Protein AF-A0A519QU96-F1 (afdb_monomer_lite)

Secondary structure (DSSP, 8-state):
-PPPTT--EEEEEEETTEEEEEESSTTSPPEEEEEEE-TTS-EEEEEEEES-TT--TTS-GGG--B-PPPP-------

Structure (mmCIF, N/CA/C/O backbone):
data_AF-A0A519QU96-F1
#
_entry.id   AF-A0A519QU96-F1
#
loop_
_atom_site.group_PDB
_atom_site.id
_atom_site.type_symbol
_atom_site.label_atom_id
_atom_site.label_alt_id
_atom_site.label_comp_id
_atom_site.label_asym_id
_atom_site.label_entity_id
_atom_site.label_seq_id
_atom_site.pdbx_PDB_ins_code
_atom_site.Cartn_x
_atom_site.Cartn_y
_atom_site.Cartn_z
_atom_site.occupancy
_atom_site.B_iso_or_equiv
_atom_site.auth_seq_id
_atom_site.auth_comp_id
_atom_site.auth_asym_id
_atom_site.auth_atom_id
_atom_site.pdbx_PDB_model_num
ATOM 1 N N . PHE A 1 1 ? -9.020 15.739 -7.785 1.00 54.25 1 PHE A N 1
ATOM 2 C CA . PHE A 1 1 ? -7.822 14.888 -7.891 1.00 54.25 1 PHE A CA 1
ATOM 3 C C . PHE A 1 1 ? -7.802 14.319 -9.298 1.00 54.25 1 PHE A C 1
ATOM 5 O O . PHE A 1 1 ? -8.794 13.712 -9.684 1.00 54.25 1 PHE A O 1
ATOM 12 N N . THR A 1 2 ? -6.756 14.584 -10.077 1.00 61.94 2 THR A N 1
ATOM 13 C CA . THR A 1 2 ? -6.601 14.015 -11.424 1.00 61.94 2 THR A CA 1
ATOM 14 C C . THR A 1 2 ? -5.618 12.857 -11.304 1.00 61.94 2 THR A C 1
ATOM 16 O O . THR A 1 2 ? -4.493 13.107 -10.873 1.00 61.94 2 THR A O 1
ATOM 19 N N . PRO A 1 3 ? -6.013 11.610 -11.606 1.00 68.12 3 PRO A N 1
ATOM 20 C CA . PRO A 1 3 ? -5.087 10.485 -11.576 1.00 68.12 3 PRO A CA 1
ATOM 21 C C . PRO A 1 3 ? -3.914 10.743 -12.522 1.00 68.12 3 PRO A C 1
ATOM 23 O O . PRO A 1 3 ? -4.130 11.167 -13.658 1.00 68.12 3 PRO A O 1
ATOM 26 N N . THR A 1 4 ? -2.690 10.475 -12.071 1.00 68.25 4 THR A N 1
ATOM 27 C CA . THR A 1 4 ? -1.522 10.480 -12.954 1.00 68.25 4 THR A CA 1
ATOM 28 C C . THR A 1 4 ? -1.642 9.292 -13.910 1.00 68.25 4 THR A C 1
ATOM 30 O O . THR A 1 4 ? -1.693 8.149 -13.440 1.00 68.25 4 THR A O 1
ATOM 33 N N . PRO A 1 5 ? -1.706 9.514 -15.235 1.00 68.50 5 PRO A N 1
ATOM 34 C CA . PRO A 1 5 ? -1.716 8.422 -16.200 1.00 68.50 5 PRO A CA 1
ATOM 35 C C . PRO A 1 5 ? -0.483 7.531 -15.994 1.00 68.50 5 PRO A C 1
ATOM 37 O O . PRO A 1 5 ? 0.624 8.043 -15.865 1.00 68.50 5 PRO A O 1
ATOM 40 N N . GLY A 1 6 ? -0.672 6.212 -15.927 1.00 68.19 6 GLY A N 1
ATOM 41 C CA . GLY A 1 6 ? 0.421 5.247 -15.737 1.00 68.19 6 GLY A CA 1
ATOM 42 C C . GLY A 1 6 ? 0.713 4.837 -14.288 1.00 68.19 6 GLY A C 1
ATOM 43 O O . GLY A 1 6 ? 1.384 3.835 -14.081 1.00 68.19 6 GLY A O 1
ATOM 44 N N . MET A 1 7 ? 0.141 5.498 -13.273 1.00 77.44 7 MET A N 1
ATOM 45 C CA . MET A 1 7 ? 0.227 5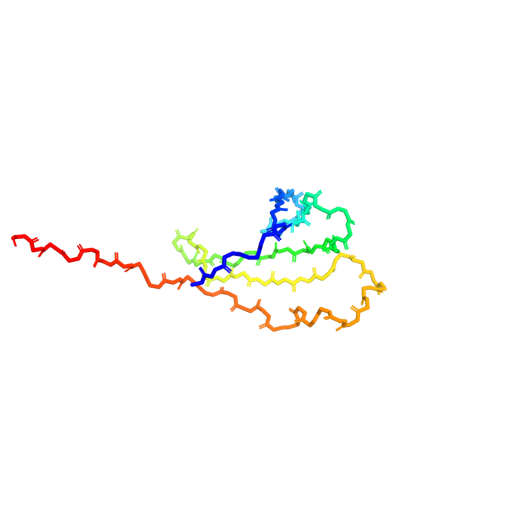.039 -11.871 1.00 77.44 7 MET A CA 1
ATOM 46 C C . MET A 1 7 ? -0.874 4.023 -11.523 1.00 77.44 7 MET A C 1
ATOM 48 O O . MET A 1 7 ? -1.594 4.166 -10.537 1.00 77.44 7 MET A O 1
ATOM 52 N N . SER A 1 8 ? -1.037 3.006 -12.369 1.00 87.00 8 SER A N 1
ATOM 53 C CA . SER A 1 8 ? -1.924 1.861 -12.125 1.00 87.00 8 SER A CA 1
ATOM 54 C C . SER A 1 8 ? -1.098 0.624 -11.802 1.00 87.00 8 SER A C 1
ATOM 56 O O . SER A 1 8 ? 0.054 0.508 -12.215 1.00 87.00 8 SER A O 1
ATOM 58 N N . GLY A 1 9 ? -1.662 -0.272 -11.001 1.00 88.50 9 GLY A N 1
ATOM 59 C CA . GLY A 1 9 ? -0.968 -1.473 -10.577 1.00 88.50 9 GLY A CA 1
ATOM 60 C C . GLY A 1 9 ? -1.824 -2.364 -9.698 1.00 88.50 9 GLY A C 1
ATOM 61 O O . GLY A 1 9 ? -2.862 -1.955 -9.169 1.00 88.50 9 GLY A O 1
ATOM 62 N N . ARG A 1 10 ? -1.365 -3.599 -9.517 1.00 94.00 10 ARG A N 1
ATOM 63 C CA . ARG A 1 10 ? -2.005 -4.578 -8.640 1.00 94.00 10 ARG A CA 1
ATOM 64 C C . ARG A 1 10 ? -1.422 -4.501 -7.233 1.00 94.00 10 ARG A C 1
ATOM 66 O O . ARG A 1 10 ? -0.209 -4.428 -7.055 1.00 94.00 10 ARG A O 1
ATOM 73 N N . LEU A 1 11 ? -2.292 -4.629 -6.232 1.00 95.25 11 LEU A N 1
ATOM 74 C CA . LEU A 1 11 ? -1.883 -4.925 -4.862 1.00 95.25 11 LEU A CA 1
ATOM 75 C C . LEU A 1 11 ? -1.737 -6.435 -4.687 1.00 95.25 11 LEU A C 1
ATOM 77 O O . LEU A 1 11 ? -2.702 -7.185 -4.833 1.00 95.25 11 LEU A O 1
ATOM 81 N N . VAL A 1 12 ? -0.519 -6.878 -4.395 1.00 96.50 12 VAL A N 1
ATOM 82 C CA . VAL A 1 12 ? -0.209 -8.280 -4.101 1.00 96.50 12 VAL A CA 1
ATOM 83 C C . VAL A 1 12 ? -0.037 -8.423 -2.597 1.00 96.50 12 VAL A C 1
ATOM 85 O O . VAL A 1 12 ? 0.726 -7.668 -1.997 1.00 96.50 12 VAL A O 1
ATOM 88 N N . HIS A 1 13 ? -0.763 -9.357 -1.980 1.00 96.56 13 HIS A N 1
ATOM 89 C CA . HIS A 1 13 ? -0.673 -9.581 -0.534 1.00 96.56 13 HIS A CA 1
ATOM 90 C C . HIS A 1 13 ? 0.762 -9.931 -0.127 1.00 96.56 13 HIS A C 1
ATOM 92 O O . HIS A 1 13 ? 1.443 -10.677 -0.833 1.00 96.56 13 HIS A O 1
ATOM 98 N N . TYR A 1 14 ? 1.218 -9.352 0.985 1.00 94.06 14 TYR A N 1
ATOM 99 C CA . TYR A 1 14 ? 2.531 -9.628 1.554 1.00 94.06 14 TYR A CA 1
ATOM 100 C C . TYR A 1 14 ? 2.408 -10.228 2.953 1.00 94.06 14 TYR A C 1
ATOM 102 O O . TYR A 1 14 ? 2.558 -11.435 3.117 1.00 94.06 14 TYR A O 1
ATOM 110 N N . GLN A 1 15 ? 2.146 -9.403 3.968 1.00 94.50 15 GLN A N 1
ATOM 111 C CA . GLN A 1 15 ? 2.028 -9.840 5.361 1.00 94.50 15 GLN A CA 1
ATOM 112 C C . GLN A 1 15 ? 1.093 -8.915 6.128 1.00 94.50 15 GLN A C 1
ATOM 114 O O . GLN A 1 15 ? 1.136 -7.702 5.926 1.00 94.50 15 GLN A O 1
ATOM 119 N N . TYR A 1 16 ? 0.303 -9.480 7.045 1.00 95.00 16 TYR A N 1
ATOM 120 C CA . TYR A 1 16 ? -0.705 -8.735 7.808 1.00 95.00 16 TYR A CA 1
ATOM 121 C C . TYR A 1 16 ? -1.568 -7.882 6.860 1.00 95.00 16 TYR A C 1
ATOM 123 O O . TYR A 1 16 ? -1.944 -8.349 5.781 1.00 95.00 16 TYR A O 1
ATOM 131 N N . ASP A 1 17 ? -1.786 -6.620 7.220 1.00 94.50 17 ASP A N 1
ATOM 132 C CA . ASP A 1 17 ? -2.495 -5.613 6.433 1.00 94.50 17 ASP A CA 1
ATOM 133 C C . ASP A 1 17 ? -1.582 -4.893 5.422 1.00 94.50 17 ASP A C 1
ATOM 135 O O . ASP A 1 17 ? -1.807 -3.733 5.076 1.00 94.50 17 ASP A O 1
ATOM 139 N N . THR A 1 18 ? -0.502 -5.543 4.974 1.00 94.94 18 THR A N 1
ATOM 140 C CA . THR A 1 18 ? 0.474 -4.975 4.034 1.00 94.94 18 THR A CA 1
ATOM 141 C C . THR A 1 18 ? 0.455 -5.683 2.687 1.00 94.94 18 THR A C 1
ATOM 143 O O . THR A 1 18 ? 0.487 -6.914 2.600 1.00 94.94 18 THR A O 1
ATOM 146 N N . PHE A 1 19 ? 0.485 -4.881 1.626 1.00 96.25 19 PHE A N 1
ATOM 147 C CA . PHE A 1 19 ? 0.510 -5.312 0.234 1.00 96.25 19 PHE A CA 1
ATOM 148 C C . PHE A 1 19 ? 1.688 -4.672 -0.495 1.00 96.25 19 PHE A C 1
ATOM 150 O O . PHE A 1 19 ? 2.121 -3.576 -0.148 1.00 96.25 19 PHE A O 1
ATOM 157 N N . VAL A 1 20 ? 2.183 -5.327 -1.538 1.00 94.62 20 VAL A N 1
ATOM 158 C CA . VAL A 1 20 ? 3.112 -4.720 -2.492 1.00 94.62 20 VAL A CA 1
ATOM 159 C C . VAL A 1 20 ? 2.312 -4.142 -3.652 1.00 94.62 20 VAL A C 1
ATOM 161 O O . VAL A 1 20 ? 1.615 -4.881 -4.350 1.00 94.62 20 VAL A O 1
ATOM 164 N N . ALA A 1 21 ? 2.443 -2.839 -3.882 1.00 92.88 21 ALA A N 1
ATOM 165 C CA . ALA A 1 21 ? 2.015 -2.190 -5.110 1.00 92.88 21 ALA A CA 1
ATOM 166 C C . ALA A 1 21 ? 2.975 -2.578 -6.240 1.00 92.88 21 ALA A C 1
ATOM 168 O O . ALA A 1 21 ? 4.137 -2.164 -6.264 1.00 92.88 21 ALA A O 1
ATOM 169 N N . GLN A 1 22 ? 2.494 -3.423 -7.149 1.00 91.00 22 GLN A N 1
ATOM 170 C CA . GLN A 1 22 ? 3.176 -3.769 -8.389 1.00 91.00 22 GLN A CA 1
ATOM 171 C C . GLN A 1 22 ? 2.550 -2.949 -9.509 1.00 91.00 22 GLN A C 1
ATOM 173 O O . GLN A 1 22 ? 1.456 -3.271 -9.973 1.00 91.00 22 GLN A O 1
ATOM 178 N N . PHE A 1 23 ? 3.223 -1.861 -9.878 1.00 88.19 23 PHE A N 1
ATOM 179 C CA . PHE A 1 23 ? 2.795 -0.986 -10.962 1.00 88.19 23 PHE A CA 1
ATOM 180 C C . PHE A 1 23 ? 2.916 -1.684 -12.317 1.00 88.19 23 PHE A C 1
ATOM 182 O O . PHE A 1 23 ? 3.796 -2.525 -12.513 1.00 88.19 23 PHE A O 1
ATOM 189 N N . ASP A 1 24 ? 2.016 -1.335 -13.234 1.00 89.94 24 ASP A N 1
ATOM 190 C CA . ASP A 1 24 ? 2.016 -1.869 -14.597 1.00 89.94 24 ASP A CA 1
ATOM 191 C C . ASP A 1 24 ? 3.239 -1.369 -15.389 1.00 89.94 24 ASP A C 1
ATOM 193 O O . ASP A 1 24 ? 3.767 -2.087 -16.238 1.00 89.94 24 ASP A O 1
ATOM 197 N N . ASP A 1 25 ? 3.716 -0.157 -15.082 1.00 87.25 25 ASP A N 1
ATOM 198 C CA . ASP A 1 25 ? 4.995 0.365 -15.564 1.00 87.25 25 ASP A CA 1
ATOM 199 C C . ASP A 1 25 ? 6.151 -0.170 -14.688 1.00 87.25 25 ASP A C 1
ATOM 201 O O . ASP A 1 25 ? 6.234 0.176 -13.503 1.00 87.25 25 ASP A O 1
ATOM 205 N N . PRO A 1 26 ? 7.070 -0.990 -15.240 1.00 83.38 26 PRO A N 1
ATOM 206 C CA . PRO A 1 26 ? 8.186 -1.562 -14.487 1.00 83.38 26 PRO A CA 1
ATOM 207 C C . PRO A 1 26 ? 9.251 -0.533 -14.083 1.00 83.38 26 PRO A C 1
ATOM 209 O O . PRO A 1 26 ? 10.113 -0.861 -13.268 1.00 83.38 26 PRO A O 1
ATOM 212 N N . GLY A 1 27 ? 9.223 0.680 -14.646 1.00 83.62 27 GLY A N 1
ATOM 213 C CA . GLY A 1 27 ? 10.091 1.789 -14.251 1.00 83.62 27 GLY A CA 1
ATOM 214 C C . GLY A 1 27 ? 9.657 2.475 -12.953 1.00 83.62 27 GLY A C 1
ATOM 215 O O . GLY A 1 27 ? 10.412 3.283 -12.414 1.00 83.62 27 GLY A O 1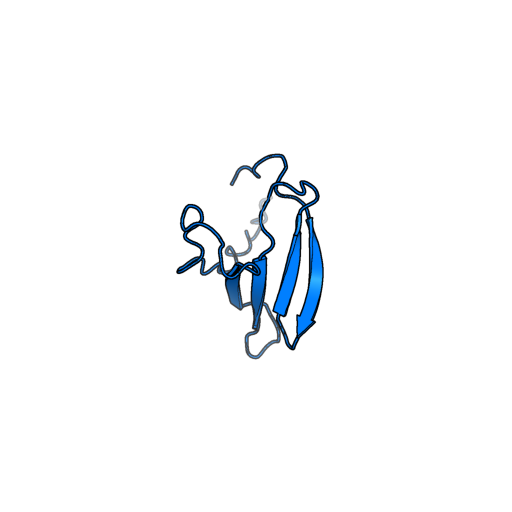
ATOM 216 N N . ILE A 1 28 ? 8.461 2.165 -12.437 1.00 83.94 28 ILE A N 1
ATOM 217 C CA . ILE A 1 28 ? 7.983 2.678 -11.152 1.00 83.94 28 ILE A CA 1
ATOM 218 C C . ILE A 1 28 ? 8.382 1.708 -10.037 1.00 83.94 28 ILE A C 1
ATOM 220 O O . ILE A 1 28 ? 8.021 0.529 -10.034 1.00 83.94 28 ILE A O 1
ATOM 224 N N . GLU A 1 29 ? 9.101 2.234 -9.047 1.00 85.62 29 GLU A N 1
ATOM 225 C CA . GLU A 1 29 ? 9.537 1.470 -7.882 1.00 85.62 29 GLU A CA 1
ATOM 226 C C . GLU A 1 29 ? 8.355 0.894 -7.096 1.00 85.62 29 GLU A C 1
ATOM 228 O O . GLU A 1 29 ? 7.373 1.574 -6.787 1.00 85.62 29 GLU A O 1
ATOM 233 N N . LYS A 1 30 ? 8.478 -0.380 -6.716 1.00 89.44 30 LYS A N 1
ATOM 234 C CA . LYS A 1 30 ? 7.472 -1.058 -5.894 1.00 89.44 30 LYS A CA 1
ATOM 235 C C . LYS A 1 30 ? 7.432 -0.443 -4.500 1.00 89.44 30 LYS A C 1
ATOM 237 O O . LYS A 1 30 ? 8.469 -0.148 -3.900 1.00 89.44 30 LYS A O 1
ATOM 242 N N . ALA A 1 31 ? 6.232 -0.368 -3.938 1.00 88.50 31 ALA A N 1
ATOM 243 C CA . ALA A 1 31 ? 6.017 0.108 -2.578 1.00 88.50 31 ALA A CA 1
ATOM 244 C C . ALA A 1 31 ? 5.232 -0.912 -1.750 1.00 88.50 31 ALA A C 1
ATOM 246 O O . ALA A 1 31 ? 4.279 -1.521 -2.230 1.00 88.50 31 ALA A O 1
ATOM 247 N N . TYR A 1 32 ? 5.616 -1.073 -0.490 1.00 91.31 32 TYR A N 1
ATOM 248 C CA . TYR A 1 32 ? 4.744 -1.599 0.546 1.00 91.31 32 TYR A CA 1
ATOM 249 C C . TYR A 1 32 ? 3.672 -0.563 0.864 1.00 91.31 32 TYR A C 1
ATOM 251 O O . TYR A 1 32 ? 4.003 0.585 1.153 1.00 91.31 32 TYR A O 1
ATOM 259 N N . LEU A 1 33 ? 2.413 -0.982 0.850 1.00 92.19 33 LEU A N 1
ATOM 260 C CA . LEU A 1 33 ? 1.275 -0.229 1.357 1.00 92.19 33 LEU A CA 1
ATOM 261 C C . LEU A 1 33 ? 0.710 -0.966 2.566 1.00 92.19 33 LEU A C 1
ATOM 263 O O . LEU A 1 33 ? 0.304 -2.121 2.431 1.00 92.19 33 LEU A O 1
ATOM 267 N N . THR A 1 34 ? 0.684 -0.314 3.724 1.00 93.44 34 THR A N 1
ATOM 268 C CA . THR A 1 34 ? 0.118 -0.864 4.961 1.00 93.44 34 THR A CA 1
ATOM 269 C C . THR A 1 34 ? -1.174 -0.137 5.293 1.00 93.44 34 THR A C 1
ATOM 271 O O . THR A 1 34 ? -1.175 1.084 5.460 1.00 93.44 34 THR A O 1
ATOM 274 N N . PHE A 1 35 ? -2.258 -0.895 5.418 1.00 93.38 35 PHE A N 1
ATOM 275 C CA . PHE A 1 35 ? -3.585 -0.391 5.742 1.00 93.38 35 PHE A CA 1
ATOM 276 C C . PHE A 1 35 ? -3.788 -0.426 7.255 1.00 93.38 35 PHE A C 1
ATOM 278 O O . PHE A 1 35 ? -3.541 -1.442 7.900 1.00 93.38 35 PHE A O 1
ATOM 285 N N . GLN A 1 36 ? -4.238 0.682 7.829 1.00 92.62 36 GLN A N 1
ATOM 286 C CA . GLN A 1 36 ? -4.724 0.723 9.202 1.00 92.62 36 GLN A CA 1
ATOM 287 C C . GLN A 1 36 ? -6.246 0.624 9.177 1.00 92.62 36 GLN A C 1
ATOM 289 O O . GLN A 1 36 ? -6.902 1.354 8.431 1.00 92.62 36 GLN A O 1
ATOM 294 N N . LEU A 1 37 ? -6.799 -0.276 9.989 1.00 92.81 37 LEU A N 1
ATOM 295 C CA . LEU A 1 37 ? -8.240 -0.451 10.142 1.00 92.81 37 LEU A CA 1
ATOM 296 C C . LEU A 1 37 ? -8.716 0.171 11.461 1.00 92.81 37 LEU A C 1
ATOM 298 O O . LEU A 1 37 ? -7.988 0.155 12.454 1.00 92.81 37 LEU A O 1
ATOM 302 N N . ASP A 1 38 ? -9.911 0.753 11.468 1.00 91.00 38 ASP A N 1
ATOM 303 C CA . ASP A 1 38 ? -10.600 1.152 12.696 1.00 91.00 38 ASP A CA 1
ATOM 304 C C . ASP A 1 38 ? -11.298 -0.041 13.379 1.00 91.00 38 ASP A C 1
ATOM 306 O O . ASP A 1 38 ? -11.238 -1.181 12.914 1.00 91.00 38 ASP A O 1
ATOM 310 N N . ALA A 1 39 ? -11.960 0.224 14.510 1.00 94.19 39 ALA A N 1
ATOM 311 C CA . ALA A 1 39 ? -12.660 -0.795 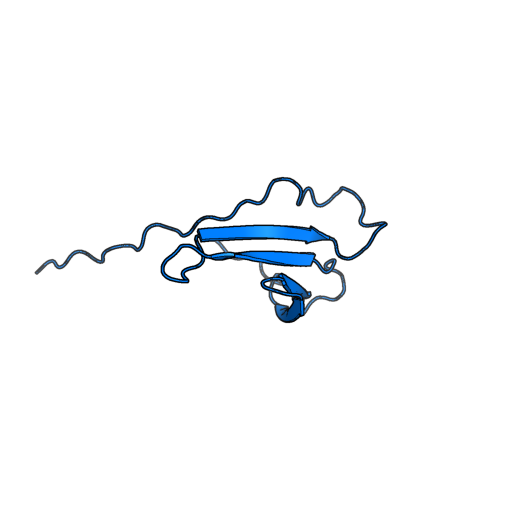15.291 1.00 94.19 39 ALA A CA 1
ATOM 312 C C . ALA A 1 39 ? -13.835 -1.455 14.540 1.00 94.19 39 ALA A C 1
ATOM 314 O O . ALA A 1 39 ? -14.224 -2.567 14.891 1.00 94.19 39 ALA A O 1
ATOM 315 N N . ASP A 1 40 ? -14.366 -0.801 13.504 1.00 93.38 40 ASP A N 1
ATOM 316 C CA . ASP A 1 40 ? -15.433 -1.315 12.641 1.00 93.38 40 ASP A CA 1
ATOM 317 C C . ASP A 1 40 ? -14.875 -2.055 11.407 1.00 93.38 40 ASP A C 1
ATOM 319 O O . ASP A 1 40 ? -15.633 -2.508 10.545 1.00 93.38 40 ASP A O 1
ATOM 323 N N . GLY A 1 41 ? -13.546 -2.183 11.302 1.00 90.56 41 GLY A N 1
ATOM 324 C CA . GLY A 1 41 ? -12.858 -2.849 10.198 1.00 90.56 41 GLY A CA 1
ATOM 325 C C . GLY A 1 41 ? -12.741 -2.001 8.930 1.00 90.56 41 GLY A C 1
ATOM 326 O O . GLY A 1 41 ? -12.415 -2.540 7.868 1.00 90.56 41 GLY A O 1
ATOM 327 N N . LYS A 1 42 ? -12.999 -0.689 8.991 1.00 91.00 42 LYS A N 1
ATOM 328 C CA . LYS A 1 42 ? -12.828 0.211 7.840 1.00 91.00 42 LYS A CA 1
ATOM 329 C C . LYS A 1 42 ? -11.408 0.746 7.776 1.00 91.00 42 LYS A C 1
ATOM 331 O O . LYS A 1 42 ? -10.775 0.976 8.798 1.00 91.00 42 LYS A O 1
ATOM 336 N N . VAL A 1 43 ? -10.921 1.011 6.564 1.00 90.12 43 VAL A N 1
ATOM 337 C CA . VAL A 1 43 ? -9.611 1.644 6.366 1.00 90.12 43 VAL A CA 1
ATOM 338 C C . VAL A 1 43 ? -9.646 3.068 6.917 1.00 90.12 43 VAL A C 1
ATOM 340 O O . VAL A 1 43 ? -10.345 3.926 6.381 1.00 90.12 43 VAL A O 1
ATOM 343 N N . SER A 1 44 ? -8.878 3.311 7.975 1.00 91.50 44 SER A N 1
ATOM 344 C CA . SER A 1 44 ? -8.710 4.621 8.608 1.00 91.50 44 SER A CA 1
ATOM 345 C C . SER A 1 44 ? -7.485 5.358 8.075 1.00 91.50 44 SER A C 1
ATOM 347 O O . SER A 1 44 ? -7.500 6.588 7.983 1.00 91.50 44 SER A O 1
ATOM 349 N N . ALA A 1 45 ? -6.451 4.613 7.677 1.00 88.25 45 ALA A N 1
ATOM 350 C CA . ALA A 1 45 ? -5.269 5.163 7.041 1.00 88.25 45 ALA A CA 1
ATOM 351 C C . ALA A 1 45 ? -4.554 4.167 6.116 1.00 88.25 45 ALA A C 1
ATOM 353 O O . ALA A 1 45 ? -4.757 2.953 6.190 1.00 88.25 45 ALA A O 1
ATOM 354 N N . ILE A 1 46 ? -3.712 4.706 5.233 1.00 90.25 46 ILE A N 1
ATOM 355 C CA . ILE A 1 46 ? -2.738 3.945 4.445 1.00 90.25 46 ILE A CA 1
ATOM 356 C C . ILE A 1 46 ? -1.383 4.630 4.592 1.00 90.25 46 ILE A C 1
ATOM 358 O O . ILE A 1 46 ? -1.294 5.848 4.414 1.00 90.25 46 ILE A O 1
ATOM 362 N N . SER A 1 47 ? -0.338 3.848 4.867 1.00 87.81 47 SER A N 1
ATOM 363 C CA . SER A 1 47 ? 1.060 4.286 4.828 1.00 87.81 47 SER A CA 1
ATOM 364 C C . SER A 1 47 ? 1.842 3.556 3.735 1.00 87.81 47 SER A C 1
ATOM 366 O O . SER A 1 47 ? 1.511 2.423 3.381 1.00 87.81 47 SER A O 1
ATOM 368 N N . ALA A 1 48 ? 2.877 4.202 3.187 1.00 87.81 48 ALA A N 1
ATOM 369 C CA . ALA A 1 48 ? 3.683 3.669 2.090 1.00 87.81 48 ALA A CA 1
ATOM 370 C C . ALA A 1 48 ? 5.182 3.631 2.428 1.00 87.81 48 ALA A C 1
ATOM 372 O O . ALA A 1 48 ? 5.712 4.551 3.050 1.00 87.81 48 ALA A O 1
ATOM 373 N N . LYS A 1 49 ? 5.890 2.582 1.993 1.00 85.62 49 LYS A N 1
ATOM 374 C CA . LYS A 1 49 ? 7.360 2.476 2.072 1.00 85.62 49 LYS A CA 1
ATOM 375 C C . LYS A 1 49 ? 7.919 1.829 0.804 1.00 85.62 49 LYS A C 1
ATOM 377 O O . LYS A 1 49 ? 7.293 0.902 0.305 1.00 85.62 49 LYS A O 1
ATOM 382 N N . PRO A 1 50 ? 9.089 2.235 0.291 1.00 85.19 50 PRO A N 1
ATOM 383 C CA . PRO A 1 50 ? 9.701 1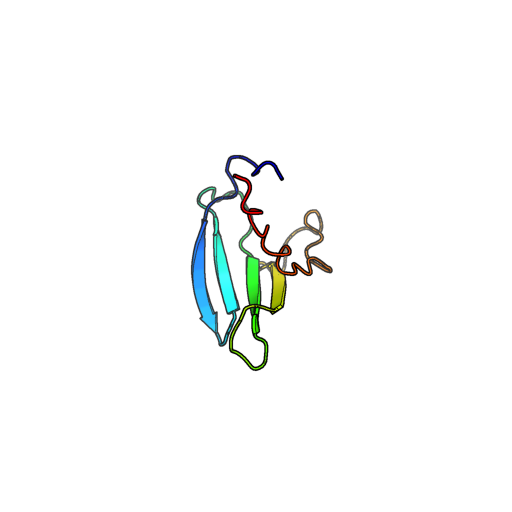.553 -0.847 1.00 85.19 50 PRO A CA 1
ATOM 384 C C . PRO A 1 50 ? 10.073 0.103 -0.496 1.00 85.19 50 PRO A C 1
ATOM 386 O O . PRO A 1 50 ? 10.451 -0.193 0.640 1.00 85.19 50 PRO A O 1
ATOM 389 N N . VAL A 1 51 ? 9.975 -0.800 -1.477 1.00 86.00 51 VAL A N 1
ATOM 390 C CA . VAL A 1 51 ? 10.446 -2.192 -1.339 1.00 86.00 51 VAL A CA 1
ATOM 391 C C . VAL A 1 51 ? 11.969 -2.279 -1.487 1.00 86.00 51 VAL A C 1
ATOM 393 O O . VAL A 1 51 ? 12.604 -3.099 -0.826 1.00 86.00 51 VAL A O 1
ATOM 396 N N . SER A 1 52 ? 12.560 -1.440 -2.343 1.00 78.81 52 SER A N 1
ATOM 397 C CA . SER A 1 52 ? 13.998 -1.443 -2.621 1.00 78.81 52 SER A CA 1
ATOM 398 C C . SER A 1 52 ? 14.804 -0.731 -1.516 1.00 78.81 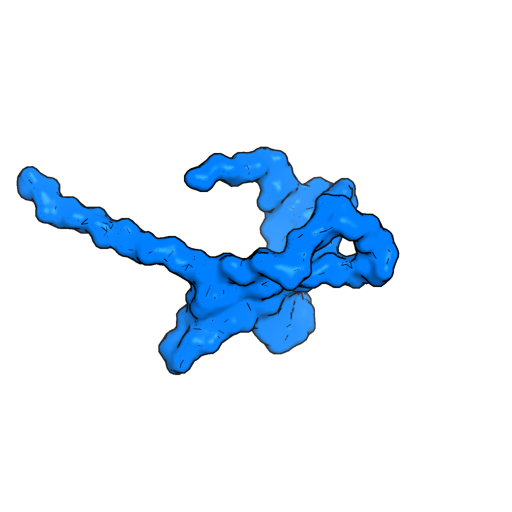52 SER A C 1
ATOM 400 O O . SER A 1 52 ? 14.472 0.401 -1.159 1.00 78.81 52 SER A O 1
ATOM 402 N N . PRO A 1 53 ? 15.890 -1.339 -0.987 1.00 61.84 53 PRO A N 1
ATOM 403 C CA . PRO A 1 53 ? 16.757 -0.721 0.024 1.00 61.84 53 PRO A CA 1
ATOM 404 C C . PRO A 1 53 ? 17.675 0.378 -0.534 1.00 61.84 53 PRO A C 1
ATOM 406 O O . PRO A 1 53 ? 18.228 1.151 0.243 1.00 61.84 53 PRO A O 1
ATOM 409 N N . ILE A 1 54 ? 17.837 0.450 -1.860 1.00 59.22 54 ILE A N 1
ATOM 410 C CA . ILE A 1 54 ? 18.583 1.505 -2.566 1.00 59.22 54 ILE A CA 1
ATOM 411 C C . ILE A 1 54 ? 17.650 2.491 -3.273 1.00 59.22 54 ILE A C 1
ATOM 413 O O . ILE A 1 54 ? 18.118 3.232 -4.132 1.00 59.22 54 ILE A O 1
ATOM 417 N N . ALA A 1 55 ? 16.344 2.463 -2.967 1.00 56.97 55 ALA A N 1
ATOM 418 C CA . ALA A 1 55 ? 15.389 3.400 -3.541 1.00 56.97 55 ALA A CA 1
ATOM 419 C C . ALA A 1 55 ? 15.910 4.822 -3.322 1.00 56.97 55 ALA A C 1
ATOM 421 O O . ALA A 1 55 ? 15.998 5.296 -2.185 1.00 56.97 55 ALA A O 1
ATOM 422 N N . ASP A 1 56 ? 16.319 5.452 -4.421 1.00 50.12 56 ASP A N 1
ATOM 423 C CA . ASP A 1 56 ? 16.820 6.811 -4.414 1.00 50.12 56 ASP A CA 1
ATOM 424 C C . ASP A 1 56 ? 15.711 7.710 -3.857 1.00 50.12 56 ASP A C 1
ATOM 426 O O . ASP A 1 56 ? 14.524 7.559 -4.164 1.00 50.12 56 ASP A O 1
ATOM 430 N N . PHE A 1 57 ? 16.102 8.618 -2.972 1.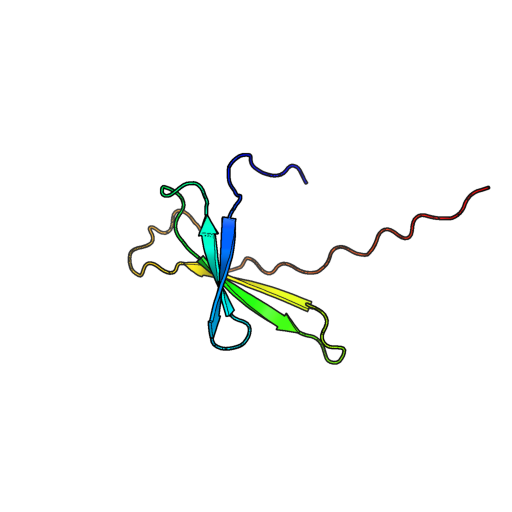00 47.53 57 PHE A N 1
ATOM 431 C CA . PHE A 1 57 ? 15.243 9.439 -2.120 1.00 47.53 57 PHE A CA 1
ATOM 432 C C . PHE A 1 57 ? 14.329 10.404 -2.904 1.00 47.53 57 PHE A C 1
ATOM 434 O O . PHE A 1 57 ? 13.632 11.221 -2.303 1.00 47.53 57 PHE A O 1
ATOM 441 N N . SER A 1 58 ? 14.305 10.317 -4.238 1.00 50.69 58 SER A N 1
ATOM 442 C CA . SER A 1 58 ? 13.460 11.096 -5.148 1.00 50.69 58 SER A CA 1
ATOM 443 C C . SER A 1 58 ? 11.961 10.865 -4.913 1.00 50.69 58 SER A C 1
ATOM 445 O O . SER A 1 58 ? 11.151 11.712 -5.284 1.00 50.69 58 SER A O 1
ATOM 447 N N . PHE A 1 59 ? 11.584 9.780 -4.228 1.00 46.88 59 PHE A N 1
ATOM 448 C CA . PHE A 1 59 ? 10.226 9.560 -3.740 1.00 46.88 59 PHE A CA 1
ATOM 449 C C . PHE A 1 59 ? 10.197 9.605 -2.208 1.00 46.88 59 PHE A C 1
ATOM 451 O O . PHE A 1 59 ? 10.377 8.596 -1.524 1.00 46.88 59 PHE A O 1
ATOM 458 N N . ASN A 1 60 ? 9.967 10.793 -1.646 1.00 49.12 60 ASN A N 1
ATOM 459 C CA . ASN A 1 60 ? 9.698 10.972 -0.218 1.00 49.12 60 ASN A CA 1
ATOM 460 C C . ASN A 1 60 ? 8.352 10.312 0.152 1.00 49.12 60 ASN A C 1
ATOM 462 O O . ASN A 1 60 ? 7.337 10.979 0.325 1.00 49.12 60 ASN A O 1
ATOM 466 N N . TYR A 1 61 ? 8.333 8.985 0.299 1.00 50.69 61 TYR A N 1
ATOM 467 C CA . TYR A 1 61 ? 7.178 8.250 0.827 1.00 50.69 61 TYR A CA 1
ATOM 468 C C . TYR A 1 61 ? 6.994 8.433 2.343 1.00 50.69 61 TYR A C 1
ATOM 470 O O . TYR A 1 61 ? 6.017 7.944 2.904 1.00 50.69 61 TYR A O 1
ATOM 478 N N . LYS A 1 62 ? 7.931 9.121 3.017 1.00 48.66 62 LYS A N 1
ATOM 479 C CA . LYS A 1 62 ? 8.069 9.089 4.479 1.00 48.66 62 LYS A CA 1
ATOM 480 C C . LYS A 1 62 ? 6.917 9.690 5.283 1.00 48.66 62 LYS A C 1
ATOM 482 O O . LYS A 1 62 ? 6.832 9.343 6.449 1.00 48.66 62 LYS A O 1
ATOM 487 N N . ASP A 1 63 ? 5.992 10.435 4.687 1.00 55.56 63 ASP A N 1
ATOM 488 C CA . ASP A 1 63 ? 4.838 10.990 5.413 1.00 55.56 63 ASP A CA 1
ATOM 489 C C . ASP A 1 63 ? 3.541 10.952 4.586 1.00 55.56 63 ASP A C 1
ATOM 491 O O . ASP A 1 63 ? 2.660 11.800 4.732 1.00 55.56 63 ASP A O 1
ATOM 495 N N . LEU A 1 64 ? 3.397 9.973 3.686 1.00 61.81 64 LEU A N 1
ATOM 496 C CA . LEU A 1 64 ? 2.137 9.772 2.965 1.00 61.81 64 LEU A CA 1
ATOM 497 C C . LEU A 1 64 ? 1.154 9.009 3.856 1.00 61.81 64 LEU A C 1
ATOM 499 O O . LEU A 1 64 ? 1.088 7.781 3.834 1.00 61.81 64 LEU A O 1
ATOM 503 N N . LEU A 1 65 ? 0.420 9.780 4.659 1.00 64.50 65 LEU A N 1
ATOM 504 C CA . LEU A 1 65 ? -0.731 9.340 5.436 1.00 64.50 65 LEU A CA 1
ATOM 505 C C . LEU A 1 65 ? -2.006 9.700 4.671 1.00 64.50 65 LEU A C 1
ATOM 507 O O . LEU A 1 65 ? -2.448 10.850 4.680 1.00 64.50 65 LEU A O 1
ATOM 511 N N . PHE A 1 66 ? -2.602 8.719 4.003 1.00 72.12 66 PHE A N 1
ATOM 512 C CA . PHE A 1 66 ? -3.890 8.919 3.343 1.00 72.12 66 PHE A CA 1
ATOM 513 C C . PHE A 1 66 ? -5.022 8.634 4.317 1.00 72.12 66 PHE A C 1
ATOM 515 O O . PHE A 1 66 ? -5.065 7.547 4.884 1.00 72.12 66 PHE A O 1
ATOM 522 N N . THR A 1 67 ? -5.955 9.570 4.468 1.00 77.38 67 THR A N 1
ATOM 523 C CA . THR A 1 67 ? -7.212 9.364 5.196 1.00 77.38 67 THR A CA 1
ATOM 524 C C . THR A 1 67 ? -8.387 9.314 4.216 1.00 77.38 67 THR A C 1
ATOM 526 O O . THR A 1 67 ? -8.304 9.884 3.121 1.00 77.38 67 THR A O 1
ATOM 529 N N . PRO A 1 68 ? -9.490 8.624 4.560 1.00 77.00 68 PRO A N 1
ATOM 530 C CA . PRO A 1 68 ? -10.677 8.597 3.716 1.00 77.00 68 PRO A CA 1
ATOM 531 C C . PRO A 1 68 ? -11.182 10.011 3.417 1.00 77.00 68 PRO A C 1
ATOM 533 O O . PRO A 1 68 ? -11.317 10.840 4.317 1.00 77.00 68 PRO A O 1
ATOM 536 N N . VAL A 1 69 ? -11.525 10.279 2.156 1.00 78.38 69 VAL A N 1
ATOM 537 C CA . VAL A 1 69 ? -12.316 11.470 1.831 1.00 78.38 69 VAL A CA 1
ATOM 538 C C . VAL A 1 69 ? -13.682 11.337 2.496 1.00 78.38 69 VAL A C 1
ATOM 540 O O . VAL A 1 69 ? -14.284 10.261 2.469 1.00 78.38 69 VAL A O 1
ATOM 543 N N . ALA A 1 70 ? -14.183 12.423 3.092 1.00 74.19 70 ALA A N 1
ATOM 544 C CA . ALA A 1 70 ? -15.554 12.449 3.581 1.00 74.19 70 ALA A CA 1
ATOM 545 C C . ALA A 1 70 ? -16.478 12.021 2.435 1.00 74.19 70 ALA A C 1
ATOM 547 O O . ALA A 1 70 ? -16.389 12.561 1.327 1.00 74.19 70 ALA A O 1
ATOM 548 N N . ALA A 1 71 ? -17.323 11.017 2.682 1.00 63.25 71 ALA A N 1
ATOM 549 C CA . ALA A 1 71 ? -18.287 10.582 1.688 1.00 63.25 71 ALA A CA 1
ATOM 550 C C . ALA A 1 71 ? -19.132 11.800 1.303 1.00 63.25 71 ALA A C 1
ATOM 552 O O . ALA A 1 71 ? -19.774 12.402 2.162 1.00 63.25 71 ALA A O 1
ATOM 553 N N . LEU A 1 72 ? -19.106 12.183 0.024 1.00 54.62 72 LEU A N 1
ATOM 554 C CA . LEU A 1 72 ? -20.036 13.172 -0.499 1.00 54.62 72 LEU A CA 1
ATOM 555 C C . LEU A 1 72 ? -21.440 12.600 -0.301 1.00 54.62 72 LEU A C 1
ATOM 557 O O . LEU A 1 72 ? -21.890 11.754 -1.075 1.00 54.62 72 LEU A O 1
ATOM 561 N N . THR A 1 73 ? -22.135 13.040 0.744 1.00 51.00 73 THR A N 1
ATOM 562 C CA . THR A 1 73 ? -23.577 12.864 0.850 1.00 51.00 73 THR A CA 1
ATOM 563 C C . THR A 1 73 ? -24.165 13.628 -0.323 1.00 51.00 73 THR A C 1
ATOM 565 O O . THR A 1 73 ? -24.218 14.857 -0.323 1.00 51.00 73 THR A O 1
ATOM 568 N N . LYS A 1 74 ? -24.551 12.901 -1.374 1.00 52.59 74 LYS A N 1
ATOM 569 C CA . LYS A 1 74 ? -25.312 13.466 -2.482 1.00 52.59 74 LYS A CA 1
ATOM 570 C C . LYS A 1 74 ? -26.639 13.936 -1.890 1.00 52.59 74 LYS A C 1
ATOM 572 O O . LYS A 1 74 ? -27.523 13.124 -1.636 1.00 52.59 74 LYS A O 1
ATOM 577 N N . GLY A 1 75 ? -26.717 15.226 -1.573 1.00 43.06 75 GLY A N 1
ATOM 578 C CA . GLY A 1 75 ? -27.919 15.850 -1.044 1.00 43.06 75 GLY A CA 1
ATOM 579 C C . GLY A 1 75 ? -29.083 15.573 -1.984 1.00 43.06 75 GLY A C 1
ATOM 580 O O . GLY A 1 75 ? -28.996 15.828 -3.185 1.00 43.06 75 GLY A O 1
ATOM 581 N N . ALA A 1 76 ? -30.150 15.009 -1.430 1.00 50.47 76 ALA A N 1
ATOM 582 C CA . ALA A 1 76 ? -31.440 14.954 -2.080 1.00 50.47 76 ALA A CA 1
ATOM 583 C C . ALA A 1 76 ? -31.977 16.389 -2.234 1.00 50.47 76 ALA A C 1
ATOM 585 O O . ALA A 1 76 ? -32.292 17.044 -1.244 1.00 50.47 76 ALA A O 1
ATOM 586 N N . GLY A 1 77 ? -32.075 16.865 -3.470 1.00 47.16 77 GLY A N 1
ATOM 587 C CA . GLY A 1 77 ? -33.047 17.870 -3.911 1.00 47.16 77 GLY A CA 1
ATOM 588 C C . GLY A 1 77 ? -33.625 17.312 -5.209 1.00 47.16 77 GLY A C 1
ATOM 589 O O . GLY A 1 77 ? -32.846 16.955 -6.092 1.00 47.16 77 GLY A O 1
ATOM 590 N N . GLN A 1 78 ? -34.879 16.849 -5.224 1.00 36.97 78 GLN A N 1
ATOM 591 C CA . GLN A 1 78 ? -36.103 17.652 -5.382 1.00 36.97 78 GLN A CA 1
ATOM 592 C C . GLN A 1 78 ? -36.033 18.552 -6.610 1.00 36.97 78 GLN A C 1
ATOM 594 O O . GLN A 1 78 ? -35.259 19.531 -6.568 1.00 36.97 78 GLN A O 1
#

Sequence (78 aa):
FTPTPGMSGRLVHYQYDTFVAQFDDPGIEKAYLTFQLDADGKVSAISAKPVSPIADFSFNYKDLLFTPVAALTKGAGQ

pLDDT: mean 77.19, std 17.39, range [36.97, 96.56]

Foldseek 3Di:
DDDDPQQDADWDDDDDQWTWGDTPPPVDFIKIKHFDADPVRDGQWIAIDTPDPPPDCPDVSPPPTDGDDDPPPPDDDD

Radius of gyration: 15.5 Å; chains: 1; bounding box: 55×28×32 Å